Protein AF-A0A2N0EVY0-F1 (afdb_monomer_lite)

Structure (mmCIF, N/CA/C/O backbone):
data_AF-A0A2N0EVY0-F1
#
_entry.id   AF-A0A2N0EVY0-F1
#
loop_
_atom_site.group_PDB
_atom_site.id
_atom_site.type_symbol
_atom_site.label_atom_id
_atom_site.label_alt_id
_atom_site.label_comp_id
_atom_site.label_asym_id
_atom_site.label_entity_id
_atom_site.label_seq_id
_atom_site.pdbx_PDB_ins_code
_atom_site.Cartn_x
_atom_site.Cartn_y
_atom_site.Cartn_z
_atom_site.occupancy
_atom_site.B_iso_or_equiv
_atom_site.auth_seq_id
_atom_site.auth_comp_id
_atom_site.auth_asym_id
_atom_site.auth_atom_id
_atom_site.pdbx_PDB_model_num
ATOM 1 N N . MET A 1 1 ? 3.457 -12.405 -58.239 1.00 44.84 1 MET A N 1
ATOM 2 C CA . MET A 1 1 ? 2.671 -12.613 -56.999 1.00 44.84 1 MET A CA 1
ATOM 3 C C . MET A 1 1 ? 2.779 -11.354 -56.144 1.00 44.84 1 MET A C 1
ATOM 5 O O . MET A 1 1 ? 3.885 -10.989 -55.764 1.00 44.84 1 MET A O 1
ATOM 9 N N . LYS A 1 2 ? 1.673 -10.627 -55.932 1.00 42.75 2 LYS A N 1
ATOM 10 C CA . LYS A 1 2 ? 1.652 -9.389 -55.130 1.00 42.75 2 LYS A CA 1
ATOM 11 C C . LYS A 1 2 ? 1.768 -9.746 -53.643 1.00 42.75 2 LYS A C 1
ATOM 13 O O . LYS A 1 2 ? 0.902 -10.439 -53.121 1.00 42.75 2 LYS A O 1
ATOM 18 N N . LYS A 1 3 ? 2.821 -9.274 -52.966 1.00 52.28 3 LYS A N 1
ATOM 19 C CA . LYS A 1 3 ? 2.923 -9.320 -51.499 1.00 52.28 3 LYS A CA 1
ATOM 20 C C . LYS A 1 3 ? 1.938 -8.307 -50.921 1.00 52.28 3 LYS A C 1
ATOM 22 O O . LYS A 1 3 ? 2.184 -7.105 -50.984 1.00 52.28 3 LYS A O 1
ATOM 27 N N . VAL A 1 4 ? 0.825 -8.792 -50.384 1.00 52.88 4 VAL A N 1
ATOM 28 C CA . VAL A 1 4 ? -0.064 -7.985 -49.546 1.00 52.88 4 VAL A CA 1
ATOM 29 C C . VAL A 1 4 ? 0.669 -7.777 -48.223 1.00 52.88 4 VAL A C 1
ATOM 31 O O . VAL A 1 4 ? 0.828 -8.711 -47.444 1.00 52.88 4 VAL A O 1
ATOM 34 N N . LYS A 1 5 ? 1.196 -6.570 -47.996 1.00 46.59 5 LYS A N 1
ATOM 35 C CA . LYS A 1 5 ? 1.636 -6.158 -46.662 1.00 46.59 5 LYS A CA 1
ATOM 36 C C . LYS A 1 5 ? 0.366 -5.902 -45.855 1.00 46.59 5 LYS A C 1
ATOM 38 O O . LYS A 1 5 ? -0.290 -4.888 -46.073 1.00 46.59 5 LYS A O 1
ATOM 43 N N . SER A 1 6 ? -0.008 -6.829 -44.975 1.00 45.69 6 SER A N 1
ATOM 44 C CA . SER A 1 6 ? -1.027 -6.554 -43.964 1.00 45.69 6 SER A CA 1
ATOM 45 C C . SER A 1 6 ? -0.427 -5.571 -42.964 1.00 45.69 6 SER A C 1
ATOM 47 O O . SER A 1 6 ? 0.307 -5.953 -42.054 1.00 45.69 6 SER A O 1
ATOM 49 N N . ALA A 1 7 ? -0.684 -4.286 -43.172 1.00 46.66 7 ALA A N 1
ATOM 50 C CA . ALA A 1 7 ? -0.408 -3.272 -42.175 1.00 46.66 7 ALA A CA 1
ATOM 51 C C . ALA A 1 7 ? -1.501 -3.363 -41.102 1.00 46.66 7 ALA A C 1
ATOM 53 O O . ALA A 1 7 ? -2.497 -2.651 -41.155 1.00 46.66 7 ALA A O 1
ATOM 54 N N . PHE A 1 8 ? -1.328 -4.271 -40.141 1.00 50.38 8 PHE A N 1
ATOM 55 C CA . PHE A 1 8 ? -1.854 -4.024 -38.803 1.00 50.38 8 PHE A CA 1
ATOM 56 C C . PHE A 1 8 ? -0.915 -2.992 -38.181 1.00 50.38 8 PHE A C 1
ATOM 58 O O . PHE A 1 8 ? 0.110 -3.333 -37.599 1.00 50.38 8 PHE A O 1
ATOM 65 N N . VAL A 1 9 ? -1.227 -1.715 -38.399 1.00 46.81 9 VAL A N 1
ATOM 66 C CA . VAL A 1 9 ? -0.659 -0.620 -37.612 1.00 46.81 9 VAL A CA 1
ATOM 67 C C . VAL A 1 9 ? -1.378 -0.685 -36.270 1.00 46.81 9 VAL A C 1
ATOM 69 O O . VAL A 1 9 ? -2.433 -0.092 -36.085 1.00 46.81 9 VAL A O 1
ATOM 72 N N . GLY A 1 10 ? -0.889 -1.557 -35.391 1.00 48.31 10 GLY A N 1
ATOM 73 C CA . GLY A 1 10 ? -1.312 -1.582 -34.002 1.00 48.31 10 GLY A CA 1
ATOM 74 C C . GLY A 1 10 ? -0.547 -0.499 -33.259 1.00 48.31 10 GLY A C 1
ATOM 75 O O . GLY A 1 10 ? 0.677 -0.573 -33.187 1.00 48.31 10 GLY A O 1
ATOM 76 N N . ASP A 1 11 ? -1.268 0.469 -32.699 1.00 49.53 11 ASP A N 1
ATOM 77 C CA . ASP A 1 11 ? -0.802 1.447 -31.707 1.00 49.53 11 ASP A CA 1
ATOM 78 C C . ASP A 1 11 ? -0.355 0.757 -30.394 1.00 49.53 11 ASP A C 1
ATOM 80 O O . ASP A 1 11 ? -0.898 0.999 -29.320 1.00 49.53 11 ASP A O 1
ATOM 84 N N . ILE A 1 12 ? 0.609 -0.166 -30.463 1.00 56.22 12 ILE A N 1
ATOM 85 C CA . ILE A 1 12 ? 1.111 -0.948 -29.315 1.00 56.22 12 ILE A CA 1
ATOM 86 C C . ILE A 1 12 ? 2.495 -0.436 -28.868 1.00 56.22 12 ILE A C 1
ATOM 88 O O . ILE A 1 12 ? 3.115 -0.995 -27.974 1.00 56.22 12 ILE A O 1
ATOM 92 N N . GLU A 1 13 ? 3.023 0.644 -29.449 1.00 53.75 13 GLU A N 1
ATOM 93 C CA . GLU A 1 13 ? 4.412 1.049 -29.172 1.00 53.75 13 GLU A CA 1
ATOM 94 C C . GLU A 1 13 ? 4.619 1.902 -27.906 1.00 53.75 13 GLU A C 1
ATOM 96 O O . GLU A 1 13 ? 5.767 2.114 -27.534 1.00 53.75 13 GLU A O 1
ATOM 101 N N . ASN A 1 14 ? 3.577 2.357 -27.193 1.00 57.41 14 ASN A N 1
ATOM 102 C CA . ASN A 1 14 ? 3.769 3.338 -26.103 1.00 57.41 14 ASN A CA 1
ATOM 103 C C . ASN A 1 14 ? 2.965 3.124 -24.808 1.00 57.41 14 ASN A C 1
ATOM 105 O O . ASN A 1 14 ? 2.973 4.003 -23.944 1.00 57.41 14 ASN A O 1
ATOM 109 N N . SER A 1 15 ? 2.280 1.994 -24.608 1.00 65.50 15 SER A N 1
ATOM 110 C CA . SER A 1 15 ? 1.572 1.780 -23.339 1.00 65.50 15 SER A CA 1
ATOM 111 C C . SER A 1 15 ? 2.552 1.338 -22.251 1.00 65.50 15 SER A C 1
ATOM 113 O O . SER A 1 15 ? 2.994 0.187 -22.231 1.00 65.50 15 SER A O 1
ATOM 115 N N . ILE A 1 16 ? 2.886 2.245 -21.330 1.00 75.88 16 ILE A N 1
ATOM 116 C CA . ILE A 1 16 ? 3.511 1.877 -20.055 1.00 75.88 16 ILE A CA 1
ATOM 117 C C . ILE A 1 16 ? 2.587 0.841 -19.391 1.00 75.88 16 ILE A C 1
ATOM 119 O O . ILE A 1 16 ? 1.390 1.106 -19.283 1.00 75.88 16 ILE A O 1
ATOM 123 N N . PRO A 1 17 ? 3.083 -0.339 -18.979 1.00 78.25 17 PRO A N 1
ATOM 124 C CA . PRO A 1 17 ? 2.236 -1.345 -18.355 1.00 78.25 17 PRO A CA 1
ATOM 125 C C . PRO A 1 17 ? 1.667 -0.800 -17.043 1.00 78.25 17 PRO A C 1
ATOM 127 O O . PRO A 1 17 ? 2.404 -0.487 -16.107 1.00 78.25 17 PRO A O 1
ATOM 130 N N . GLU A 1 18 ? 0.344 -0.688 -16.983 1.00 84.31 18 GLU A N 1
ATOM 131 C CA . GLU A 1 18 ? -0.375 -0.249 -15.793 1.00 84.31 18 GLU A CA 1
ATOM 132 C C . GLU A 1 18 ? -0.840 -1.464 -14.989 1.00 84.31 18 GLU A C 1
ATOM 134 O O . GLU A 1 18 ? -1.403 -2.418 -15.529 1.00 84.31 18 GLU A O 1
ATOM 139 N N . ILE A 1 19 ? -0.605 -1.432 -13.677 1.00 82.56 19 ILE A N 1
ATOM 140 C CA . ILE A 1 19 ? -1.048 -2.474 -12.750 1.00 82.56 19 ILE A CA 1
ATOM 141 C C . ILE A 1 19 ? -2.088 -1.862 -11.816 1.00 82.56 19 ILE A C 1
ATOM 143 O O . ILE A 1 19 ? -1.780 -0.965 -11.030 1.00 82.56 19 ILE A O 1
ATOM 147 N N . TYR A 1 20 ? -3.310 -2.387 -11.876 1.00 86.19 20 TYR A N 1
ATOM 148 C CA . TYR A 1 20 ? -4.419 -1.996 -11.012 1.00 86.19 20 TYR A CA 1
ATOM 149 C C . TYR A 1 20 ? -4.645 -3.067 -9.942 1.00 86.19 20 TYR A C 1
ATOM 151 O O . TYR A 1 20 ? -4.861 -4.235 -10.259 1.00 86.19 20 TYR A O 1
ATOM 159 N N . LEU A 1 21 ? -4.601 -2.673 -8.667 1.00 85.50 21 LEU A N 1
ATOM 160 C CA . LEU A 1 21 ? -4.833 -3.557 -7.521 1.00 85.50 21 LEU A CA 1
ATOM 161 C C . LEU A 1 21 ? -6.002 -3.028 -6.695 1.00 85.50 21 LEU A C 1
ATOM 163 O O . LEU A 1 21 ? -6.046 -1.845 -6.364 1.00 85.50 21 LEU A O 1
ATOM 167 N N . THR A 1 22 ? -6.922 -3.919 -6.332 1.00 87.88 22 THR A N 1
ATOM 168 C CA . THR A 1 22 ? -8.080 -3.599 -5.490 1.00 87.88 22 THR A CA 1
ATOM 169 C C . THR A 1 22 ? -8.051 -4.465 -4.239 1.00 87.88 22 THR A C 1
ATOM 171 O O . THR A 1 22 ? -7.747 -5.653 -4.319 1.00 87.88 22 THR A O 1
ATOM 174 N N . ILE A 1 23 ? -8.352 -3.867 -3.083 1.00 84.81 23 ILE A N 1
ATOM 175 C CA . ILE A 1 23 ? -8.466 -4.574 -1.804 1.00 84.81 23 ILE A CA 1
ATOM 176 C C . ILE A 1 23 ? -9.795 -4.172 -1.160 1.00 84.81 23 ILE A C 1
ATOM 178 O O . ILE A 1 23 ? -9.969 -3.055 -0.675 1.00 84.81 23 ILE A O 1
ATOM 182 N N . ASP A 1 24 ? -10.739 -5.096 -1.164 1.00 85.25 24 ASP A N 1
ATOM 183 C CA . ASP A 1 24 ? -12.139 -4.931 -0.771 1.00 85.25 24 ASP A CA 1
ATOM 184 C C . ASP A 1 24 ? -12.398 -5.303 0.699 1.00 85.25 24 ASP A C 1
ATOM 186 O O . ASP A 1 24 ? -13.128 -4.601 1.404 1.00 85.25 24 ASP A O 1
ATOM 190 N N . HIS A 1 25 ? -11.729 -6.335 1.213 1.00 86.56 25 HIS A N 1
ATOM 191 C CA . HIS A 1 25 ? -12.016 -6.919 2.531 1.00 86.56 25 HIS A CA 1
ATOM 192 C C . HIS A 1 25 ? -11.199 -6.365 3.712 1.00 86.56 25 HIS A C 1
ATOM 194 O O . HIS A 1 25 ? -11.099 -7.002 4.762 1.00 86.56 25 HIS A O 1
ATOM 200 N N . LEU A 1 26 ? -10.629 -5.162 3.597 1.00 88.75 26 LEU A N 1
ATOM 201 C CA . LEU A 1 26 ? -10.014 -4.512 4.760 1.00 88.75 26 LEU A CA 1
ATOM 202 C C . LEU A 1 26 ? -11.078 -4.094 5.775 1.00 88.75 26 LEU A C 1
ATOM 204 O O . LEU A 1 26 ? -12.123 -3.559 5.398 1.00 88.75 26 LEU A O 1
ATOM 208 N N . LYS A 1 27 ? -10.787 -4.313 7.058 1.00 92.56 27 LYS A N 1
ATOM 209 C CA . LYS A 1 27 ? 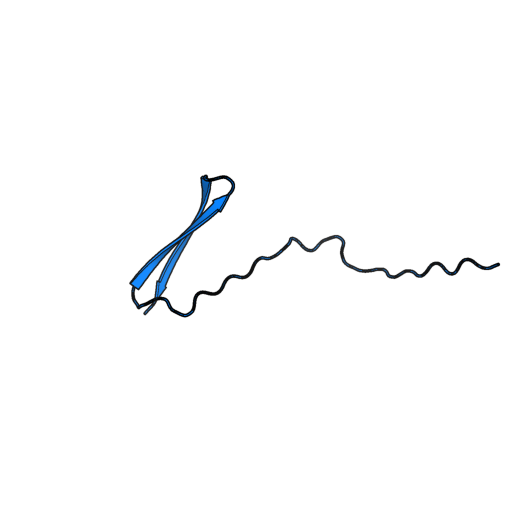-11.556 -3.734 8.165 1.00 92.56 27 LYS A CA 1
ATOM 210 C C . LYS A 1 27 ? -11.379 -2.209 8.178 1.00 92.56 27 LYS A C 1
ATOM 212 O O . LYS A 1 27 ? -10.538 -1.666 7.462 1.00 92.56 27 LYS A O 1
ATOM 217 N N . SER A 1 28 ? -12.184 -1.505 8.965 1.00 94.12 28 SER A N 1
ATOM 218 C CA . SER A 1 28 ? -11.949 -0.082 9.200 1.00 94.12 28 SER A CA 1
ATOM 219 C C . SER A 1 28 ? -10.624 0.111 9.942 1.00 94.12 28 SER A C 1
ATOM 221 O O . SER A 1 28 ? -10.248 -0.688 10.805 1.00 94.12 28 SER A O 1
ATOM 223 N N . GLY A 1 29 ? -9.879 1.146 9.566 1.00 94.62 29 GLY A N 1
ATOM 224 C CA . GLY A 1 29 ? -8.555 1.404 10.115 1.00 94.62 29 GLY A CA 1
ATOM 225 C C . GLY A 1 29 ? -7.677 2.284 9.236 1.00 94.62 29 GLY A C 1
ATOM 226 O O . GLY A 1 29 ? -8.030 2.656 8.115 1.00 94.62 29 GLY A O 1
ATOM 227 N N . ASP A 1 30 ? -6.507 2.610 9.775 1.00 96.00 30 ASP A N 1
ATOM 228 C CA . ASP A 1 30 ? -5.449 3.336 9.081 1.00 96.00 30 ASP A CA 1
ATOM 229 C C . ASP A 1 30 ? -4.389 2.340 8.582 1.00 96.00 30 ASP A C 1
ATOM 231 O O . ASP A 1 30 ? -3.816 1.577 9.360 1.00 96.00 30 ASP A O 1
ATOM 235 N N . TYR A 1 31 ? -4.121 2.351 7.277 1.00 94.38 31 TYR A N 1
ATOM 236 C CA . TYR A 1 31 ? -3.238 1.410 6.590 1.00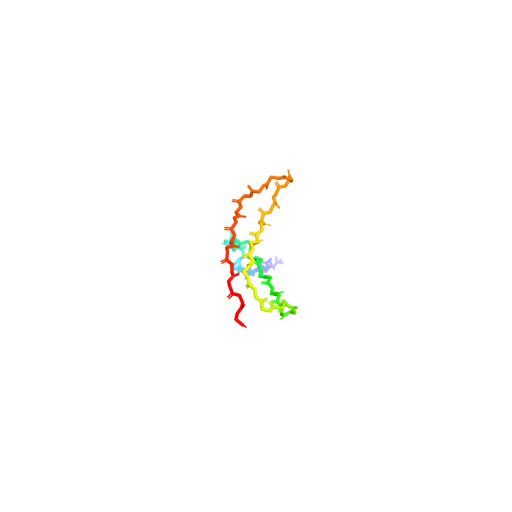 94.38 31 TYR A CA 1
ATOM 237 C C . TYR A 1 31 ? -2.080 2.125 5.898 1.00 94.38 31 TYR A C 1
ATOM 239 O O . TYR A 1 31 ? -2.224 3.242 5.400 1.00 94.38 31 TYR A O 1
ATOM 247 N N . LYS A 1 32 ? -0.936 1.439 5.818 1.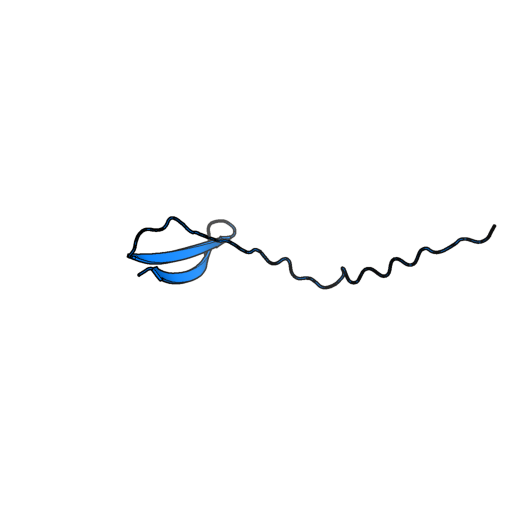00 95.00 32 LYS A N 1
ATOM 248 C CA . LYS A 1 32 ? 0.210 1.819 4.985 1.00 95.00 32 LYS A CA 1
ATOM 249 C C . LYS A 1 32 ? 0.503 0.687 4.006 1.00 95.00 32 LYS A C 1
ATOM 251 O O . LYS A 1 32 ? 0.856 -0.412 4.422 1.00 95.00 32 LYS A O 1
ATOM 256 N N . PHE A 1 33 ? 0.370 0.959 2.715 1.00 93.50 33 PHE A N 1
ATOM 257 C CA . PHE A 1 33 ? 0.753 0.042 1.648 1.00 93.50 33 PHE A CA 1
ATOM 258 C C . PHE A 1 33 ? 2.169 0.348 1.198 1.00 93.50 33 PHE A C 1
ATOM 260 O O . PHE A 1 33 ? 2.455 1.471 0.783 1.00 93.50 33 PHE A O 1
ATOM 267 N N . HIS A 1 34 ? 3.041 -0.651 1.250 1.00 94.75 34 HIS A N 1
ATOM 268 C CA . HIS A 1 34 ? 4.400 -0.555 0.736 1.00 94.75 34 HIS A CA 1
ATOM 269 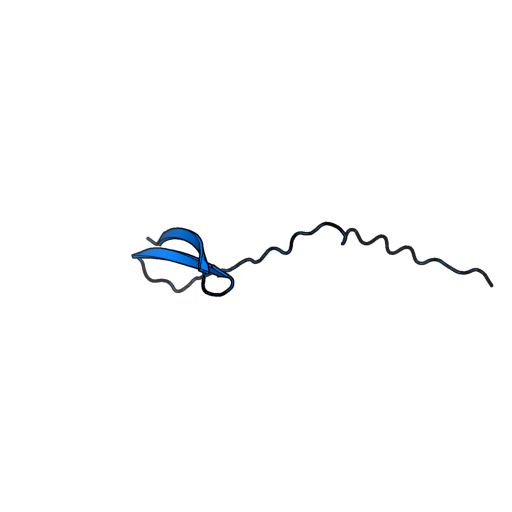C C . HIS A 1 34 ? 4.475 -1.247 -0.622 1.00 94.75 34 HIS A C 1
ATOM 271 O O . HIS A 1 34 ? 4.235 -2.446 -0.726 1.00 94.75 34 HIS A O 1
ATOM 277 N N . ILE A 1 35 ? 4.824 -0.491 -1.659 1.00 93.38 35 ILE A N 1
ATOM 278 C CA . ILE A 1 35 ? 5.185 -1.048 -2.961 1.00 93.38 35 ILE A CA 1
ATOM 279 C C . ILE A 1 35 ? 6.670 -1.385 -2.892 1.00 93.38 35 ILE A C 1
ATOM 281 O O . ILE A 1 35 ? 7.490 -0.507 -2.605 1.00 93.38 35 ILE A O 1
ATOM 285 N N . VAL A 1 36 ? 7.001 -2.656 -3.112 1.00 94.75 36 VAL A N 1
ATOM 286 C CA . VAL A 1 36 ? 8.350 -3.204 -2.943 1.00 94.75 36 VAL A CA 1
ATOM 287 C C . VAL A 1 36 ? 8.841 -3.772 -4.269 1.00 94.75 36 VAL A C 1
ATOM 289 O O . VAL A 1 36 ? 8.159 -4.585 -4.883 1.00 94.75 36 VAL A O 1
ATOM 292 N N . GLU A 1 37 ? 10.046 -3.389 -4.679 1.00 94.00 37 GLU A N 1
ATOM 293 C CA . GLU A 1 37 ? 10.760 -3.967 -5.817 1.00 94.00 37 GLU A CA 1
ATOM 294 C C . GLU A 1 37 ? 12.109 -4.503 -5.326 1.00 94.00 37 GLU A C 1
ATOM 296 O O . GLU A 1 37 ? 12.847 -3.798 -4.638 1.00 94.00 37 GLU A O 1
ATOM 301 N N . ARG A 1 38 ? 12.435 -5.767 -5.638 1.00 95.12 38 ARG A N 1
ATOM 302 C CA . ARG A 1 38 ? 13.699 -6.420 -5.227 1.00 95.12 38 ARG A CA 1
ATOM 303 C C . ARG A 1 38 ? 14.016 -6.232 -3.732 1.00 95.12 38 ARG A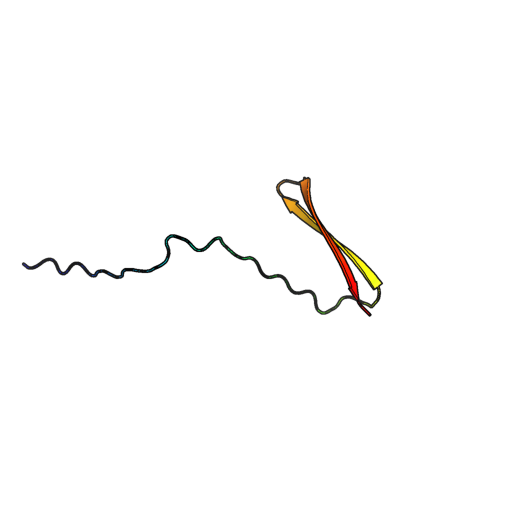 C 1
ATOM 305 O O . ARG A 1 38 ? 15.133 -5.890 -3.363 1.00 95.12 38 ARG A O 1
ATOM 312 N N . GLN A 1 39 ? 13.012 -6.446 -2.877 1.00 94.19 39 GLN A N 1
ATOM 313 C CA . GLN A 1 39 ? 13.087 -6.297 -1.412 1.00 94.19 39 GLN A CA 1
ATOM 314 C C . GLN A 1 39 ? 13.302 -4.857 -0.898 1.00 94.19 39 GLN A C 1
ATOM 316 O O . GLN A 1 39 ? 13.458 -4.656 0.304 1.00 94.19 39 GLN A O 1
ATOM 321 N N . LYS A 1 40 ? 13.247 -3.838 -1.765 1.00 96.56 40 LYS A N 1
ATOM 322 C CA . LYS A 1 40 ? 13.324 -2.423 -1.382 1.00 96.56 40 LYS A CA 1
ATOM 323 C C . LYS A 1 40 ? 11.971 -1.738 -1.553 1.00 96.56 40 LYS A C 1
ATOM 325 O O . LYS A 1 40 ? 11.333 -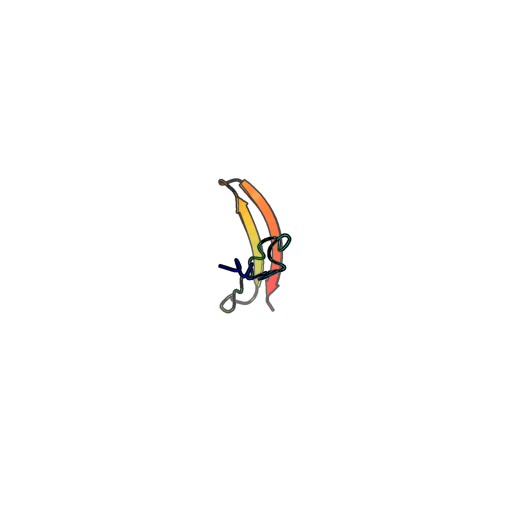1.858 -2.594 1.00 96.56 40 LYS A O 1
ATOM 330 N N . VAL A 1 41 ? 11.541 -0.980 -0.545 1.00 96.19 41 VAL A N 1
ATOM 331 C CA . VAL A 1 41 ? 10.334 -0.146 -0.643 1.00 96.19 41 VAL A CA 1
ATOM 332 C C . VAL A 1 41 ? 10.602 1.005 -1.616 1.00 96.19 41 VAL A C 1
ATOM 334 O O . VAL A 1 41 ? 11.502 1.812 -1.384 1.00 96.19 41 VAL A O 1
ATOM 337 N N . ILE A 1 42 ? 9.814 1.091 -2.686 1.00 96.19 42 ILE A N 1
ATOM 338 C CA . ILE A 1 42 ? 9.897 2.158 -3.697 1.00 96.19 42 ILE A CA 1
ATOM 339 C C . ILE A 1 42 ? 8.811 3.221 -3.517 1.00 96.19 42 ILE A C 1
ATOM 341 O O . ILE A 1 42 ? 8.982 4.361 -3.941 1.00 96.19 42 ILE A O 1
ATOM 345 N N . LYS A 1 43 ? 7.696 2.876 -2.862 1.00 94.56 43 LYS A N 1
ATOM 346 C CA . LYS A 1 43 ? 6.608 3.813 -2.564 1.00 94.56 43 LYS A CA 1
ATOM 347 C C . LYS A 1 43 ? 5.827 3.355 -1.342 1.00 94.56 43 LYS A C 1
ATOM 349 O O . LYS A 1 43 ? 5.658 2.160 -1.121 1.00 94.56 43 LYS A O 1
ATOM 354 N N . THR A 1 44 ? 5.333 4.313 -0.567 1.00 96.19 44 THR A N 1
ATOM 355 C CA . THR A 1 44 ? 4.398 4.062 0.535 1.00 96.19 44 THR A CA 1
ATOM 356 C C . THR A 1 44 ? 3.131 4.877 0.315 1.00 96.19 44 THR A C 1
ATOM 358 O O . THR A 1 44 ? 3.217 6.057 -0.019 1.00 96.19 44 THR A O 1
ATOM 361 N N . ILE A 1 45 ? 1.966 4.257 0.489 1.00 94.38 45 ILE A N 1
ATOM 362 C CA . ILE A 1 45 ? 0.651 4.884 0.325 1.00 94.38 45 ILE A CA 1
ATOM 363 C C . ILE A 1 45 ? -0.117 4.715 1.633 1.00 94.38 45 ILE A C 1
ATOM 365 O O . ILE A 1 45 ? -0.310 3.592 2.092 1.00 94.38 45 ILE A O 1
ATOM 369 N N . SER A 1 46 ? -0.557 5.819 2.230 1.00 94.56 46 SER A N 1
ATOM 370 C CA . SER A 1 46 ? -1.397 5.793 3.429 1.00 94.56 46 SER A CA 1
ATOM 371 C C . SER A 1 46 ? -2.870 5.838 3.033 1.00 94.56 46 SER A C 1
ATOM 373 O O . SER A 1 46 ? -3.270 6.708 2.263 1.00 94.56 46 SER A O 1
ATOM 375 N N . VAL A 1 47 ? -3.678 4.927 3.570 1.00 91.94 47 VAL A N 1
ATOM 376 C CA . VAL A 1 47 ? -5.118 4.845 3.296 1.00 91.94 47 VAL A CA 1
ATOM 377 C C . VAL A 1 47 ? -5.867 4.716 4.609 1.00 91.94 47 VAL A C 1
ATOM 379 O O . VAL A 1 47 ? -5.567 3.845 5.418 1.00 91.94 47 VAL A O 1
ATOM 382 N N . LYS A 1 48 ? -6.876 5.563 4.803 1.00 92.31 48 LYS A N 1
ATOM 383 C CA . LYS A 1 48 ? -7.811 5.468 5.922 1.00 92.31 48 LYS A CA 1
ATOM 384 C C . LYS A 1 48 ? -9.111 4.856 5.421 1.00 92.31 48 LYS A C 1
ATOM 386 O O . LYS A 1 48 ? -9.814 5.488 4.634 1.00 92.31 48 LYS A O 1
ATOM 391 N N . LYS A 1 49 ? -9.430 3.642 5.868 1.00 89.44 49 LYS A N 1
ATOM 392 C CA . LYS A 1 49 ? -10.723 3.004 5.610 1.00 89.44 49 LYS A CA 1
ATOM 393 C C . LYS A 1 49 ? -11.660 3.317 6.772 1.00 89.44 49 LYS A C 1
ATOM 395 O O . LYS A 1 49 ? -11.361 2.959 7.910 1.00 89.44 49 LYS A O 1
ATOM 400 N N . LYS A 1 50 ? -12.743 4.035 6.478 1.00 83.81 50 LYS A N 1
ATOM 401 C CA . LYS A 1 50 ? -13.816 4.325 7.436 1.00 83.81 50 LYS A CA 1
ATOM 402 C C . LYS A 1 50 ? -14.760 3.137 7.547 1.00 83.81 50 LYS A C 1
ATOM 404 O O . LYS A 1 50 ? -14.988 2.490 6.502 1.00 83.81 50 LYS A O 1
#

Sequence (50 aa):
MKKVKSAFVGDIENSIPEIYLTIDHLKSGDYKFHIVERQKVIKTISVKKK

Secondary structure (DSSP, 8-state):
------------SS-PPP-------PPSEEEEEEEEETTEEEEEEEEEE-

Foldseek 3Di:
DDPDPPPPVDPPPDDDDDDDDDDDPDDFDWDWDFDDDPNHGPDIDIDGHD

pLDDT: mean 78.76, std 19.21, range [42.75, 96.56]

Radius of gyration: 21.33 Å; chains: 1; bounding box: 28×18×67 Å